Protein AF-A0A2J5NGD3-F1 (afdb_monomer)

InterPro domains:
  IPR007345 Polysaccharide pyruvyl transferase [PF04230] (1-32)

Secondary structure (DSSP, 8-state):
-HHHHTSS-EEES-HHHHHHHHHTT--EEEB-TT-HHHHHHHHHH--TTTTS-B-GGGHHHHHHHHTT---HHHHHHHHHHHHHHHHHHHHHHTT-

Organism: NCBI:txid1134687

Foldseek 3Di:
DVVLLPDLEEEEQDLVSQVVNLLNLHHYAHEDPPSCVNLVVCCVQHDPPRNDHDYPVCVVVVVVVSPPDDSPRSVVSNVVVVVVVVVVVVVVVVVD

Nearest PDB structures (foldseek):
  7vyy-assembly1_B  TM=5.674E-01  e=3.317E+00  Streptomyces kasugaensis
  6x1l-assembly1_A-2  TM=7.037E-01  e=7.585E+00  Klebsiella pneumoniae subsp. pneumoniae NTUH-K2044
  4cql-assembly4_J  TM=2.687E-01  e=8.614E+00  Homo sapiens

Radius of gyration: 14.58 Å; Cα contacts (8 Å, |Δi|>4): 113; chains: 1; bounding box: 32×24×44 Å

pLDDT: mean 94.28, std 3.34, range [75.19, 98.19]

Solvent-accessible surface area (backbone atoms only — not comparable to full-atom values): 5462 Å² total; per-residue (Å²): 117,71,67,57,70,71,42,82,59,46,79,43,80,48,58,68,57,45,54,53,20,39,71,64,34,27,51,38,40,37,42,49,71,87,45,54,76,45,45,55,46,26,59,71,64,55,53,88,75,38,37,50,55,42,53,83,83,47,48,66,62,52,53,64,59,54,76,78,57,79,45,64,66,42,43,50,40,38,52,51,52,51,50,54,50,52,54,52,50,52,54,53,60,74,73,109

Mean predicted aligned error: 3.17 Å

Structure (mmCIF, N/CA/C/O backbone):
data_AF-A0A2J5NGD3-F1
#
_entry.id   AF-A0A2J5NGD3-F1
#
loop_
_atom_site.group_PDB
_atom_site.id
_atom_site.type_symbol
_atom_site.label_atom_id
_atom_site.label_alt_id
_atom_site.label_comp_id
_atom_site.label_asym_id
_atom_site.label_entity_id
_atom_site.label_seq_id
_atom_site.pdbx_PDB_ins_code
_atom_site.Cartn_x
_atom_site.Cartn_y
_atom_site.Cartn_z
_atom_site.occupancy
_atom_site.B_iso_or_equiv
_atom_site.auth_seq_id
_atom_site.auth_comp_id
_atom_site.auth_asym_id
_atom_site.auth_atom_id
_atom_site.pdbx_PDB_model_num
ATOM 1 N N . MET A 1 1 ? -12.617 7.531 -3.769 1.00 75.19 1 MET A N 1
ATOM 2 C CA . MET A 1 1 ? -11.650 7.473 -4.889 1.00 75.19 1 MET A CA 1
ATOM 3 C C . MET A 1 1 ? -11.885 6.211 -5.720 1.00 75.19 1 MET A C 1
ATOM 5 O O . MET A 1 1 ? -11.312 5.179 -5.410 1.00 75.19 1 MET A O 1
ATOM 9 N N . TYR A 1 2 ? -12.743 6.277 -6.746 1.00 90.88 2 TYR A N 1
ATOM 10 C CA . TYR A 1 2 ? -13.110 5.111 -7.574 1.00 90.88 2 TYR A CA 1
ATOM 11 C C . TYR A 1 2 ? -11.969 4.618 -8.478 1.00 90.88 2 TYR A C 1
ATOM 13 O O . TYR A 1 2 ? -11.799 3.420 -8.665 1.00 90.88 2 TYR A O 1
ATOM 21 N N . LEU A 1 3 ? -11.164 5.538 -9.018 1.00 92.00 3 LEU A N 1
ATOM 22 C CA . LEU A 1 3 ? -10.085 5.177 -9.938 1.00 92.00 3 LEU A CA 1
ATOM 23 C C . LEU A 1 3 ? -9.033 4.280 -9.266 1.00 92.00 3 LEU A C 1
ATOM 25 O O . LEU A 1 3 ? -8.665 3.257 -9.827 1.00 92.00 3 LEU A O 1
ATOM 29 N N . LEU A 1 4 ? -8.603 4.627 -8.046 1.00 92.50 4 LEU A N 1
ATOM 30 C CA . LEU A 1 4 ? -7.623 3.822 -7.308 1.00 92.50 4 LEU A CA 1
ATOM 31 C C . LEU A 1 4 ? -8.176 2.457 -6.892 1.00 92.50 4 LEU A C 1
ATOM 33 O O . LEU A 1 4 ? -7.461 1.469 -6.988 1.00 92.50 4 LEU A O 1
ATOM 37 N N . SER A 1 5 ? -9.448 2.362 -6.496 1.00 94.25 5 SER A N 1
ATOM 38 C CA . SER A 1 5 ? -10.032 1.066 -6.116 1.00 94.25 5 SER A CA 1
ATOM 39 C C . SER A 1 5 ? -10.212 0.104 -7.296 1.00 94.25 5 SER A C 1
ATOM 41 O O . SER A 1 5 ? -10.525 -1.066 -7.091 1.00 94.25 5 SER A O 1
ATOM 43 N N . ARG A 1 6 ? -10.048 0.591 -8.533 1.00 94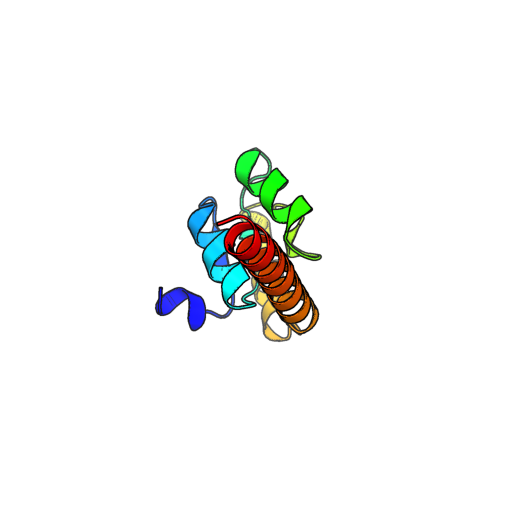.88 6 ARG A N 1
ATOM 44 C CA . ARG A 1 6 ? -10.098 -0.195 -9.774 1.00 94.88 6 ARG A CA 1
ATOM 45 C C . ARG A 1 6 ? -8.754 -0.261 -10.502 1.00 94.88 6 ARG A C 1
ATOM 47 O O . ARG A 1 6 ? -8.688 -0.851 -11.575 1.00 94.88 6 ARG A O 1
ATOM 54 N N . SER A 1 7 ? -7.706 0.353 -9.957 1.00 94.50 7 SER A N 1
ATOM 55 C CA . SER A 1 7 ? -6.362 0.292 -10.533 1.00 94.50 7 SER A CA 1
ATOM 56 C C . SER A 1 7 ? -5.652 -0.995 -10.128 1.00 94.50 7 SER A C 1
ATOM 58 O O . SER A 1 7 ? -5.907 -1.521 -9.050 1.00 94.50 7 SER A O 1
ATOM 60 N N . GLN A 1 8 ? -4.732 -1.469 -10.967 1.00 94.31 8 GLN A N 1
ATOM 61 C CA . GLN A 1 8 ? -3.865 -2.601 -10.634 1.00 94.31 8 GLN A CA 1
ATOM 62 C C . GLN A 1 8 ? -2.867 -2.247 -9.523 1.00 94.31 8 GLN A C 1
ATOM 64 O O . GLN A 1 8 ? -2.567 -3.074 -8.670 1.00 94.31 8 GLN A O 1
ATOM 69 N N . SER A 1 9 ? -2.362 -1.014 -9.532 1.00 95.50 9 SER A N 1
ATOM 70 C CA . SER A 1 9 ? -1.322 -0.549 -8.620 1.00 95.50 9 SER A CA 1
ATOM 71 C C . SER A 1 9 ? -1.222 0.977 -8.632 1.00 95.50 9 SER A C 1
ATOM 73 O O . SER A 1 9 ? -1.573 1.633 -9.617 1.00 95.50 9 SER A O 1
ATOM 75 N N . PHE A 1 10 ? -0.688 1.548 -7.556 1.00 96.38 10 PHE A N 1
ATOM 76 C CA . PHE A 1 10 ? -0.370 2.967 -7.431 1.00 96.38 10 PHE A CA 1
ATOM 77 C C . PHE A 1 10 ? 1.146 3.180 -7.365 1.00 96.38 10 PHE A C 1
ATOM 79 O O . PHE A 1 10 ? 1.831 2.503 -6.608 1.00 96.38 10 PHE A O 1
ATOM 86 N N . TYR A 1 11 ? 1.659 4.166 -8.101 1.00 95.75 11 TYR A N 1
ATOM 87 C CA . TYR A 1 11 ? 3.053 4.609 -8.036 1.00 95.75 11 TYR A CA 1
ATOM 88 C C . TYR A 1 11 ? 3.057 6.123 -7.860 1.00 95.75 11 TYR A C 1
ATOM 90 O O . TYR A 1 11 ? 2.529 6.842 -8.712 1.00 95.75 11 TYR A O 1
ATOM 98 N N . GLY A 1 12 ? 3.617 6.640 -6.768 1.00 94.19 12 GLY A N 1
ATOM 99 C CA . GLY A 1 12 ? 3.643 8.088 -6.599 1.00 94.19 12 GLY A CA 1
ATOM 100 C C . GLY A 1 12 ? 4.311 8.611 -5.339 1.00 94.19 12 GLY A C 1
ATOM 101 O O . GLY A 1 12 ? 4.764 7.874 -4.470 1.00 94.19 12 GLY A O 1
ATOM 102 N N . THR A 1 13 ? 4.328 9.938 -5.249 1.00 95.00 13 THR A N 1
ATOM 103 C CA . THR A 1 13 ? 4.901 10.730 -4.147 1.00 95.00 13 THR A CA 1
ATOM 104 C C . THR A 1 13 ? 3.825 11.327 -3.229 1.00 95.00 13 THR A C 1
ATOM 106 O O . THR A 1 13 ? 4.105 12.184 -2.389 1.00 95.00 13 THR A O 1
ATOM 109 N N . SER A 1 14 ? 2.563 10.915 -3.395 1.00 94.31 14 SER A N 1
ATOM 110 C CA . SER A 1 14 ? 1.429 11.398 -2.601 1.00 94.31 14 SER A CA 1
ATOM 111 C C . SER A 1 14 ? 1.100 10.424 -1.475 1.00 94.31 14 SER A C 1
ATOM 113 O O . SER A 1 14 ? 0.636 9.315 -1.734 1.00 94.31 14 SER A O 1
ATOM 115 N N . LEU A 1 15 ? 1.249 10.873 -0.223 1.00 94.88 15 LEU A N 1
ATOM 116 C CA . LEU A 1 15 ? 0.874 10.086 0.959 1.00 94.88 15 LEU A CA 1
ATOM 117 C C . LEU A 1 15 ? -0.608 9.689 0.927 1.00 94.88 15 LEU A C 1
ATOM 119 O O . LEU A 1 15 ? -0.954 8.556 1.236 1.00 94.88 15 LEU A O 1
ATOM 123 N N . HIS A 1 16 ? -1.490 10.602 0.512 1.00 95.00 16 HIS A N 1
ATOM 124 C CA . HIS A 1 16 ? -2.918 10.305 0.404 1.00 95.00 16 HIS A CA 1
ATOM 125 C C . HIS A 1 16 ? -3.205 9.228 -0.654 1.00 95.00 16 HIS A C 1
ATOM 127 O O . HIS A 1 16 ? -4.064 8.374 -0.441 1.00 95.00 16 HIS A O 1
ATOM 133 N N . GLY A 1 17 ? -2.464 9.241 -1.768 1.00 95.06 17 GLY A N 1
ATOM 134 C CA . GLY A 1 17 ? -2.554 8.203 -2.796 1.00 95.06 17 GLY A CA 1
ATOM 135 C C . GLY A 1 17 ? -2.146 6.832 -2.259 1.00 95.06 17 GLY A C 1
ATOM 136 O O . GLY A 1 17 ? -2.901 5.877 -2.416 1.00 95.06 17 GLY A O 1
ATOM 137 N N . VAL A 1 18 ? -1.021 6.771 -1.535 1.00 95.44 18 VAL A N 1
ATOM 138 C CA . VAL A 1 18 ? -0.539 5.557 -0.853 1.00 95.44 18 VAL A CA 1
ATOM 139 C C . VAL A 1 18 ? -1.578 5.024 0.132 1.00 95.44 18 VAL A C 1
ATOM 141 O O . VAL A 1 18 ? -1.984 3.873 0.018 1.00 95.44 18 VAL A O 1
ATOM 144 N N . ILE A 1 19 ? -2.070 5.867 1.047 1.00 95.69 19 ILE A N 1
ATOM 145 C CA . ILE A 1 19 ? -3.082 5.477 2.045 1.00 95.69 19 ILE A CA 1
ATOM 146 C C . ILE A 1 19 ? -4.347 4.953 1.366 1.00 95.69 19 ILE A C 1
ATOM 148 O O . ILE A 1 19 ? -4.928 3.960 1.801 1.00 95.69 19 ILE A O 1
ATOM 152 N N . THR A 1 20 ? -4.785 5.610 0.293 1.00 96.25 20 THR A N 1
ATOM 153 C CA . THR A 1 20 ? -6.023 5.217 -0.376 1.00 96.25 20 THR A CA 1
ATOM 154 C C . THR A 1 20 ? -5.864 3.902 -1.129 1.00 96.25 20 THR A C 1
ATOM 156 O O . THR A 1 20 ? -6.724 3.035 -0.994 1.00 96.25 20 THR A O 1
ATOM 159 N N . ALA A 1 21 ? -4.770 3.709 -1.870 1.00 96.44 21 ALA A N 1
ATOM 160 C CA . ALA A 1 21 ? -4.477 2.431 -2.517 1.00 96.44 21 ALA A CA 1
ATOM 161 C C . ALA A 1 21 ? -4.367 1.303 -1.475 1.00 96.44 21 ALA A C 1
ATOM 163 O O . ALA A 1 21 ? -5.047 0.283 -1.595 1.00 96.44 21 ALA A O 1
ATOM 164 N N . MET A 1 22 ? -3.626 1.549 -0.388 1.00 95.31 22 MET A N 1
ATOM 165 C CA . MET A 1 22 ? -3.504 0.637 0.747 1.00 95.31 22 MET A CA 1
ATOM 166 C C . MET A 1 22 ? -4.874 0.252 1.315 1.00 95.31 22 MET A C 1
ATOM 168 O O . MET A 1 22 ? -5.127 -0.931 1.479 1.00 95.31 22 MET A O 1
ATOM 172 N N . SER A 1 23 ? -5.793 1.200 1.543 1.00 95.25 23 SER A N 1
ATOM 173 C CA . SER A 1 23 ? -7.126 0.906 2.107 1.00 95.25 23 SER A CA 1
ATOM 174 C C . SER A 1 23 ? -7.989 -0.041 1.265 1.00 95.25 23 SER A C 1
ATOM 176 O O . SER A 1 23 ? -8.916 -0.652 1.793 1.00 95.25 23 SER A O 1
ATOM 178 N N . PHE A 1 24 ? -7.684 -0.171 -0.029 1.00 96.00 24 PHE A N 1
ATOM 179 C CA . PHE A 1 24 ? -8.357 -1.083 -0.952 1.00 96.00 24 PHE A CA 1
ATOM 180 C C . PHE A 1 24 ? -7.570 -2.378 -1.204 1.00 96.00 24 PHE A C 1
ATOM 182 O O . PHE A 1 24 ? -7.966 -3.161 -2.061 1.00 96.00 24 PHE A O 1
ATOM 189 N N . GLY A 1 25 ? -6.461 -2.611 -0.494 1.00 95.56 25 GLY A N 1
ATOM 190 C CA . GLY A 1 25 ? -5.586 -3.760 -0.745 1.00 9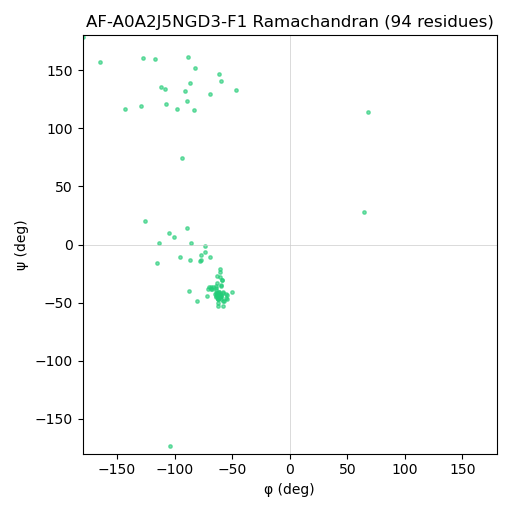5.56 25 GLY A CA 1
ATOM 191 C C . GLY A 1 25 ? -4.922 -3.710 -2.123 1.00 95.56 25 GLY A C 1
ATOM 192 O O . GLY A 1 25 ? -4.635 -4.754 -2.708 1.00 95.56 25 GLY A O 1
ATOM 193 N N . ILE A 1 26 ? -4.722 -2.503 -2.660 1.00 96.25 26 ILE A N 1
ATOM 194 C CA . ILE A 1 26 ? -4.079 -2.285 -3.954 1.00 96.25 26 ILE A CA 1
ATOM 195 C C . ILE A 1 26 ? -2.568 -2.097 -3.740 1.00 96.25 26 ILE A C 1
ATOM 197 O O . ILE A 1 26 ? -2.173 -1.305 -2.870 1.00 96.25 26 ILE A O 1
ATOM 201 N N . PRO A 1 27 ? -1.718 -2.789 -4.526 1.00 96.62 27 PRO A N 1
ATOM 202 C CA . PRO A 1 27 ? -0.279 -2.555 -4.570 1.00 96.62 27 PRO A CA 1
ATOM 203 C C . PRO A 1 27 ? 0.072 -1.071 -4.669 1.00 96.62 27 PRO A C 1
ATOM 205 O O . PRO A 1 27 ? -0.505 -0.339 -5.475 1.00 96.62 27 PRO A O 1
ATOM 208 N N . HIS A 1 28 ? 1.008 -0.606 -3.847 1.00 96.38 28 HIS A N 1
ATOM 209 C CA . HIS A 1 28 ? 1.334 0.814 -3.757 1.00 96.38 28 HIS A CA 1
ATOM 210 C C . HIS A 1 28 ? 2.828 1.032 -3.543 1.00 96.38 28 HIS A C 1
ATOM 212 O O . HIS A 1 28 ? 3.387 0.669 -2.517 1.00 96.38 28 HIS A O 1
ATOM 218 N N . PHE A 1 29 ? 3.471 1.681 -4.501 1.00 96.06 29 PHE A N 1
ATOM 219 C CA . PHE A 1 29 ? 4.886 1.999 -4.437 1.00 96.06 29 PHE A CA 1
ATOM 220 C C . PHE A 1 29 ? 5.095 3.488 -4.220 1.00 96.06 29 PHE A C 1
ATOM 222 O O . PHE A 1 29 ? 4.497 4.350 -4.877 1.00 96.06 29 PHE A O 1
ATOM 229 N N . CYS A 1 30 ? 5.986 3.772 -3.283 1.00 94.12 30 CYS A N 1
ATOM 230 C CA . CYS A 1 30 ? 6.405 5.119 -2.962 1.00 94.12 30 CYS A CA 1
ATOM 231 C C . CYS A 1 30 ? 7.583 5.464 -3.859 1.00 94.12 30 CYS A C 1
ATOM 233 O O . CYS A 1 30 ? 8.580 4.748 -3.860 1.00 94.12 30 CYS A O 1
ATOM 235 N N . LEU A 1 31 ? 7.462 6.542 -4.624 1.00 92.69 31 LEU A N 1
ATOM 236 C CA . LEU A 1 31 ? 8.573 7.023 -5.436 1.00 92.69 31 LEU A CA 1
ATOM 237 C C . LEU A 1 31 ? 9.452 7.942 -4.594 1.00 92.69 31 LEU A C 1
ATOM 239 O O . LEU A 1 31 ? 8.911 8.804 -3.897 1.00 92.69 31 LEU A O 1
ATOM 243 N N . ASN A 1 32 ? 10.771 7.808 -4.750 1.00 87.94 32 ASN A N 1
ATOM 244 C CA . ASN A 1 32 ? 11.802 8.634 -4.118 1.00 87.94 32 ASN A CA 1
ATOM 245 C C . ASN A 1 32 ? 11.904 8.444 -2.592 1.00 87.94 32 ASN A C 1
ATOM 247 O O . ASN A 1 32 ? 11.032 8.844 -1.816 1.00 87.94 32 ASN A O 1
ATOM 251 N N . GLU A 1 33 ? 13.039 7.902 -2.152 1.00 83.81 33 GLU A N 1
ATOM 252 C CA . GLU A 1 33 ? 13.329 7.626 -0.740 1.00 83.81 33 GLU A CA 1
ATOM 253 C C . GLU A 1 33 ? 13.335 8.869 0.166 1.00 83.81 33 GLU A C 1
ATOM 255 O O . GLU A 1 33 ? 13.061 8.754 1.361 1.00 83.81 33 GLU A O 1
ATOM 260 N N . LYS A 1 34 ? 13.566 10.065 -0.397 1.00 88.44 34 LYS A N 1
ATOM 261 C CA . LYS A 1 34 ? 13.715 11.333 0.343 1.00 88.44 34 LYS A CA 1
ATOM 262 C C . LYS A 1 34 ? 12.399 11.883 0.896 1.00 88.44 34 LYS A C 1
ATOM 264 O O . LYS A 1 34 ? 12.381 12.950 1.508 1.00 88.44 34 LYS A O 1
ATOM 269 N N . ILE A 1 35 ? 11.273 11.211 0.651 1.00 89.56 35 ILE A N 1
ATOM 270 C CA . ILE A 1 35 ? 9.964 11.619 1.168 1.00 89.56 35 ILE A CA 1
ATOM 271 C C . ILE A 1 35 ? 9.687 10.888 2.487 1.00 89.56 35 ILE A C 1
ATOM 273 O O . ILE A 1 35 ? 8.844 9.993 2.564 1.00 89.56 35 ILE A O 1
ATOM 277 N N . ASP A 1 36 ? 10.365 11.325 3.549 1.00 91.94 3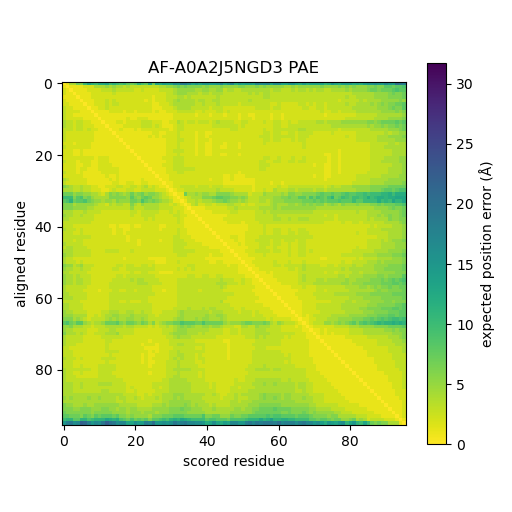6 ASP A N 1
ATOM 278 C CA . ASP A 1 36 ? 10.381 10.671 4.868 1.00 91.94 36 ASP A CA 1
ATOM 279 C C . ASP A 1 36 ? 8.995 10.333 5.417 1.00 91.94 36 ASP A C 1
ATOM 281 O O . ASP A 1 36 ? 8.776 9.249 5.957 1.00 91.94 36 ASP A O 1
ATOM 285 N N . LYS A 1 37 ? 8.024 11.241 5.253 1.00 93.25 37 LYS A N 1
ATOM 286 C CA . LYS A 1 37 ? 6.652 11.034 5.742 1.00 93.25 37 LYS A CA 1
ATOM 287 C C . LYS A 1 37 ? 5.992 9.796 5.128 1.00 93.25 37 LYS A C 1
ATOM 289 O O . LYS A 1 37 ? 5.213 9.129 5.797 1.00 93.25 37 LYS A O 1
ATOM 294 N N . ILE A 1 38 ? 6.282 9.509 3.858 1.00 93.44 38 ILE A N 1
ATOM 295 C CA . ILE A 1 38 ? 5.712 8.368 3.146 1.00 93.44 38 ILE A CA 1
ATOM 296 C C . ILE A 1 38 ? 6.477 7.113 3.531 1.00 93.44 38 ILE A C 1
ATOM 298 O O . ILE A 1 38 ? 5.853 6.141 3.942 1.00 93.44 38 ILE A O 1
ATOM 302 N N . THR A 1 39 ? 7.808 7.169 3.484 1.00 91.94 39 THR A N 1
ATOM 303 C CA . THR A 1 39 ? 8.686 6.060 3.866 1.00 91.94 39 THR A CA 1
ATOM 304 C C . THR A 1 39 ? 8.395 5.578 5.291 1.00 91.94 39 THR A C 1
ATOM 306 O O . THR A 1 39 ? 8.249 4.383 5.528 1.00 91.94 39 THR A O 1
ATOM 309 N N . SER A 1 40 ? 8.246 6.501 6.245 1.00 94.19 40 SER A N 1
ATOM 310 C CA . SER A 1 40 ? 7.879 6.195 7.633 1.00 94.19 40 SER A CA 1
ATOM 311 C C . SER A 1 40 ? 6.481 5.573 7.739 1.00 94.19 40 SER A C 1
ATOM 313 O O . SER A 1 40 ? 6.283 4.587 8.454 1.00 94.19 40 SER A O 1
ATOM 315 N N . PHE A 1 41 ? 5.516 6.102 6.979 1.00 95.25 41 PHE A N 1
ATOM 316 C CA . PHE A 1 41 ? 4.155 5.577 6.955 1.00 95.25 41 PHE A CA 1
ATOM 317 C C . PHE A 1 41 ? 4.109 4.131 6.445 1.00 95.25 41 PHE A C 1
ATOM 319 O O . PHE A 1 41 ? 3.588 3.263 7.145 1.00 95.25 41 PHE A O 1
ATOM 326 N N . VAL A 1 42 ? 4.680 3.846 5.270 1.00 94.44 42 VAL A N 1
ATOM 327 C CA . VAL A 1 42 ? 4.606 2.496 4.686 1.00 94.44 42 VAL A CA 1
ATOM 328 C C . VAL A 1 42 ? 5.374 1.469 5.502 1.00 94.44 42 VAL A C 1
ATOM 330 O O . VAL A 1 42 ? 4.860 0.376 5.699 1.00 94.44 42 VAL A O 1
ATOM 333 N N . LYS A 1 43 ? 6.520 1.833 6.091 1.00 94.62 43 LYS A N 1
ATOM 334 C CA . LYS A 1 43 ? 7.254 0.955 7.019 1.00 94.62 43 LYS A CA 1
ATOM 335 C C . LYS A 1 43 ? 6.447 0.576 8.262 1.00 94.62 43 LYS A C 1
ATOM 337 O O . LYS A 1 43 ? 6.694 -0.471 8.847 1.00 94.62 43 LYS A O 1
ATOM 342 N N . THR A 1 44 ? 5.510 1.427 8.677 1.00 95.06 44 THR A N 1
ATOM 343 C CA . THR A 1 44 ? 4.672 1.184 9.859 1.00 95.06 44 THR A CA 1
ATOM 344 C C . THR A 1 44 ? 3.417 0.381 9.520 1.00 95.06 44 THR A C 1
ATOM 346 O O . THR A 1 44 ? 3.002 -0.469 10.307 1.00 95.06 44 THR A O 1
ATOM 349 N N . TRP A 1 45 ? 2.785 0.679 8.382 1.00 95.25 45 TRP A N 1
ATOM 350 C CA . TRP A 1 45 ? 1.412 0.248 8.095 1.00 95.25 45 TRP A CA 1
ATOM 351 C C . TRP A 1 45 ? 1.265 -0.718 6.922 1.00 95.25 45 TRP A C 1
ATOM 353 O O . TRP A 1 45 ? 0.211 -1.338 6.798 1.00 95.25 45 TRP A O 1
ATOM 363 N N . SER A 1 46 ? 2.279 -0.837 6.068 1.00 95.62 46 SER A N 1
ATOM 364 C CA . SER A 1 46 ? 2.234 -1.681 4.876 1.00 95.62 46 SER A CA 1
ATOM 365 C C . SER A 1 46 ? 3.027 -2.982 5.054 1.00 95.62 46 SER A C 1
ATOM 367 O O . SER A 1 46 ? 3.490 -3.308 6.148 1.00 95.62 46 SER A O 1
ATOM 369 N N . VAL A 1 47 ? 3.144 -3.743 3.970 1.00 95.88 47 VAL A N 1
ATOM 370 C CA . VAL A 1 47 ? 3.826 -5.039 3.879 1.00 95.88 47 VAL A CA 1
ATOM 371 C C . VAL A 1 47 ? 4.839 -5.024 2.739 1.00 95.88 47 VAL A C 1
ATOM 373 O O . VAL A 1 47 ? 4.774 -4.171 1.854 1.00 95.88 47 VAL A O 1
ATOM 376 N N . ASP A 1 48 ? 5.799 -5.943 2.770 1.00 93.88 48 ASP A N 1
ATOM 377 C CA . ASP A 1 48 ? 6.759 -6.126 1.678 1.00 93.88 48 ASP 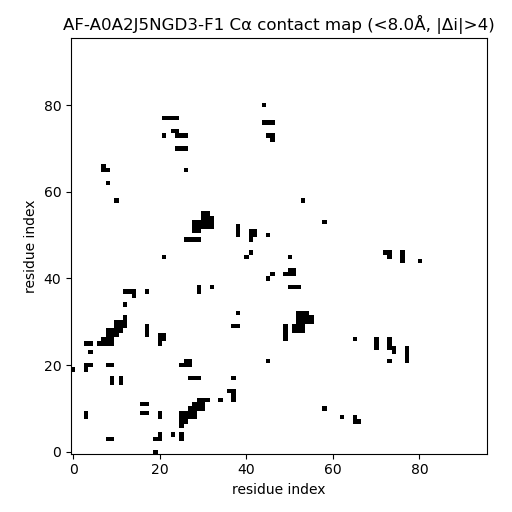A CA 1
ATOM 378 C C . ASP A 1 48 ? 6.027 -6.474 0.359 1.00 93.88 48 ASP A C 1
ATOM 380 O O . ASP A 1 48 ? 5.024 -7.191 0.406 1.00 93.88 48 ASP A O 1
ATOM 384 N N . PRO A 1 49 ? 6.450 -5.952 -0.810 1.00 93.88 49 PRO A N 1
ATOM 385 C CA . PRO A 1 49 ? 7.589 -5.052 -1.060 1.00 93.88 49 PRO A CA 1
ATOM 386 C C . PRO A 1 49 ? 7.289 -3.550 -0.880 1.00 93.88 49 PRO A C 1
ATOM 388 O O . PRO A 1 49 ? 8.161 -2.704 -1.068 1.00 93.88 49 PRO A O 1
ATOM 391 N N . PHE A 1 50 ? 6.067 -3.181 -0.498 1.00 95.56 50 PHE A N 1
ATOM 392 C CA . PHE A 1 50 ? 5.566 -1.796 -0.491 1.00 95.56 50 PHE A CA 1
ATOM 393 C C . PHE A 1 50 ? 6.134 -0.907 0.628 1.00 95.56 50 PHE A C 1
ATOM 395 O O . PHE A 1 50 ? 5.882 0.299 0.660 1.00 95.56 50 PHE A O 1
ATOM 402 N N . ILE A 1 51 ? 6.911 -1.486 1.546 1.00 95.31 51 ILE A N 1
ATOM 403 C CA . ILE A 1 51 ? 7.628 -0.766 2.609 1.00 95.31 51 ILE A CA 1
ATOM 404 C C . ILE A 1 51 ? 8.901 -0.064 2.116 1.00 95.31 51 ILE A C 1
ATOM 406 O O . ILE A 1 51 ? 9.455 0.779 2.831 1.00 95.31 51 ILE A O 1
ATOM 410 N N . THR A 1 52 ? 9.366 -0.410 0.913 1.00 93.69 52 THR A N 1
ATOM 411 C CA . THR A 1 52 ? 10.613 0.094 0.335 1.00 93.69 52 THR A CA 1
ATOM 412 C C . THR A 1 52 ? 10.299 1.080 -0.791 1.00 93.69 52 THR A C 1
ATOM 414 O O . THR A 1 52 ? 9.612 0.715 -1.748 1.00 93.69 52 THR A O 1
ATOM 417 N N . PRO A 1 53 ? 10.761 2.341 -0.699 1.00 93.38 53 PRO A N 1
ATOM 418 C CA . PRO A 1 53 ? 10.661 3.282 -1.807 1.00 93.38 53 PRO A CA 1
ATOM 419 C C . PRO A 1 53 ? 11.429 2.783 -3.032 1.00 93.38 53 PRO A C 1
ATOM 421 O O . PRO A 1 53 ? 12.478 2.159 -2.892 1.00 93.38 53 PRO A O 1
ATOM 424 N N . ILE A 1 54 ? 10.921 3.101 -4.219 1.00 95.19 54 ILE A N 1
ATOM 425 C CA . ILE A 1 54 ? 11.559 2.777 -5.497 1.00 95.1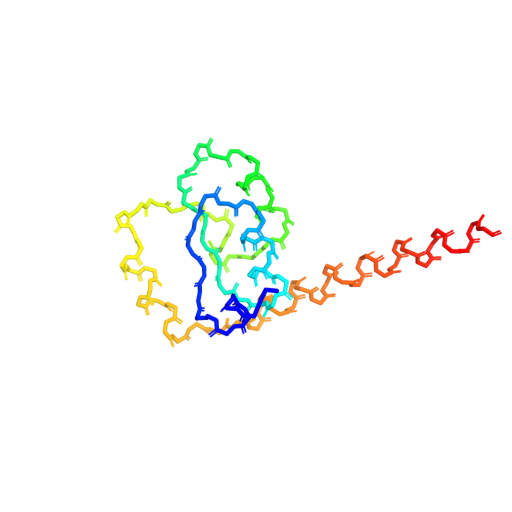9 54 ILE A CA 1
ATOM 426 C C . ILE A 1 54 ? 11.915 4.056 -6.255 1.00 95.19 54 ILE A C 1
ATOM 428 O O . ILE A 1 54 ? 11.321 5.121 -6.032 1.00 95.19 54 ILE A O 1
ATOM 432 N N . GLU A 1 55 ? 12.843 3.948 -7.198 1.00 94.75 55 GLU A N 1
ATOM 433 C CA . GLU A 1 55 ? 13.142 5.022 -8.134 1.00 94.75 55 GLU A CA 1
ATOM 434 C C . GLU A 1 55 ? 12.254 4.935 -9.379 1.00 94.75 55 GLU A C 1
ATOM 436 O O . GLU A 1 55 ? 11.647 3.911 -9.700 1.00 94.75 55 GLU A O 1
ATOM 441 N N . VAL A 1 56 ? 12.160 6.043 -10.119 1.00 92.88 56 VAL A N 1
ATOM 442 C CA . VAL A 1 56 ? 11.344 6.107 -11.347 1.00 92.88 56 VAL A CA 1
ATOM 443 C C . VAL A 1 56 ? 11.805 5.075 -12.384 1.00 92.88 56 VAL A C 1
ATOM 445 O O . VAL A 1 56 ? 10.991 4.557 -13.148 1.00 92.88 56 VAL A O 1
ATOM 448 N N . THR A 1 57 ? 13.099 4.752 -12.392 1.00 95.25 57 THR A N 1
ATOM 449 C CA . THR A 1 57 ? 13.700 3.737 -13.267 1.00 95.25 57 THR A CA 1
ATOM 450 C C . THR A 1 57 ? 13.164 2.332 -13.013 1.00 95.25 57 THR A C 1
ATOM 452 O O . THR A 1 57 ? 13.103 1.540 -13.950 1.00 95.25 57 THR A O 1
ATOM 455 N N . ASP A 1 58 ? 12.713 2.046 -11.793 1.00 95.12 58 ASP A N 1
ATOM 456 C CA . ASP A 1 58 ? 12.297 0.707 -11.368 1.00 95.12 58 ASP A CA 1
ATOM 457 C C . ASP A 1 58 ? 10.822 0.431 -11.694 1.00 95.12 58 ASP A C 1
ATOM 459 O O . ASP A 1 58 ? 10.372 -0.714 -11.663 1.00 95.12 58 ASP A O 1
ATOM 463 N N . ILE A 1 59 ? 10.049 1.473 -12.038 1.00 94.69 59 ILE A N 1
ATOM 464 C CA . ILE A 1 59 ? 8.598 1.379 -12.269 1.00 94.69 59 ILE A CA 1
ATOM 465 C C . ILE A 1 59 ? 8.272 0.304 -13.303 1.00 94.69 59 ILE A C 1
ATOM 467 O O . ILE A 1 59 ? 7.340 -0.469 -13.102 1.00 94.69 59 ILE A O 1
ATOM 471 N N . LYS A 1 60 ? 9.032 0.235 -14.401 1.00 94.88 60 LYS A N 1
ATOM 472 C CA . LYS A 1 60 ? 8.798 -0.753 -15.461 1.00 94.88 60 LYS A CA 1
ATOM 473 C C . LYS A 1 60 ? 8.843 -2.179 -14.909 1.00 94.88 60 LYS A C 1
ATOM 475 O O . LYS A 1 60 ? 7.945 -2.971 -15.190 1.00 94.88 60 LYS A O 1
ATOM 480 N N . ASP A 1 61 ? 9.872 -2.488 -14.132 1.00 94.12 61 ASP A N 1
ATOM 481 C CA . ASP A 1 61 ? 10.084 -3.832 -13.603 1.00 94.12 61 ASP A CA 1
ATOM 482 C C . ASP A 1 61 ? 9.040 -4.157 -12.531 1.00 94.12 61 ASP A C 1
ATOM 484 O O . ASP A 1 61 ? 8.484 -5.256 -12.519 1.00 94.12 61 ASP A O 1
ATOM 488 N N . MET A 1 62 ? 8.685 -3.174 -11.697 1.00 94.25 62 MET A N 1
ATOM 489 C CA . MET A 1 62 ? 7.623 -3.328 -10.702 1.00 94.25 62 MET A CA 1
ATOM 490 C C . MET A 1 62 ? 6.254 -3.559 -11.344 1.00 94.25 62 MET A C 1
ATOM 492 O O . MET A 1 62 ? 5.494 -4.384 -10.852 1.00 94.25 62 MET A O 1
ATOM 496 N N . VAL A 1 63 ? 5.925 -2.882 -12.448 1.00 94.25 63 VAL A N 1
ATOM 497 C CA . VAL A 1 63 ? 4.653 -3.101 -13.164 1.00 94.25 63 VAL A CA 1
ATOM 498 C C . VAL A 1 63 ? 4.539 -4.551 -13.632 1.00 94.25 63 VAL A C 1
ATOM 500 O O . VAL A 1 63 ? 3.509 -5.181 -13.409 1.00 94.25 63 VAL A O 1
ATOM 503 N N . ILE A 1 64 ? 5.610 -5.107 -14.205 1.00 94.06 64 ILE A N 1
ATOM 504 C CA . ILE A 1 64 ? 5.638 -6.505 -14.660 1.00 94.06 64 ILE A CA 1
ATOM 505 C C . ILE A 1 64 ? 5.454 -7.464 -13.475 1.00 94.06 64 ILE A C 1
ATOM 507 O O . ILE A 1 64 ? 4.697 -8.429 -13.566 1.00 94.06 64 ILE A O 1
ATOM 511 N N . GLN A 1 65 ? 6.105 -7.191 -12.341 1.00 91.56 65 GLN A N 1
ATOM 512 C CA . GLN A 1 65 ? 5.944 -8.003 -11.131 1.00 91.56 65 GLN A CA 1
ATOM 513 C C . GLN A 1 65 ? 4.511 -7.963 -10.580 1.00 91.56 65 GLN A C 1
ATOM 515 O O . GLN A 1 65 ? 4.033 -8.963 -10.043 1.00 91.56 65 GLN A O 1
ATOM 520 N N . MET A 1 66 ? 3.805 -6.837 -10.733 1.00 93.31 66 MET A N 1
ATOM 521 C CA . MET A 1 66 ? 2.441 -6.671 -10.224 1.00 93.31 66 MET A CA 1
ATOM 522 C C . MET A 1 66 ? 1.361 -7.366 -11.063 1.00 93.31 66 MET A C 1
ATOM 524 O O . MET A 1 66 ? 0.250 -7.550 -10.570 1.00 93.31 66 MET A O 1
ATOM 528 N N . GLU A 1 67 ? 1.653 -7.816 -12.289 1.00 90.44 67 GLU A N 1
ATOM 529 C CA . GLU A 1 67 ? 0.657 -8.485 -13.146 1.00 90.44 67 GLU A CA 1
ATOM 530 C C . GLU A 1 67 ? 0.056 -9.752 -12.527 1.00 90.44 67 GLU A C 1
ATOM 532 O O . GLU A 1 67 ? -1.095 -10.092 -12.800 1.00 90.44 67 GLU A O 1
ATOM 537 N N . LYS A 1 68 ? 0.832 -10.452 -11.695 1.00 87.56 68 LYS A N 1
ATOM 538 C CA . LYS A 1 68 ? 0.435 -11.708 -11.039 1.00 87.56 68 LYS A CA 1
ATOM 539 C C . LYS A 1 68 ? 0.600 -11.648 -9.524 1.00 87.56 68 LYS A C 1
ATOM 541 O O . LYS A 1 68 ? 0.727 -12.689 -8.884 1.00 87.56 68 LYS A O 1
ATOM 546 N N . PHE A 1 69 ? 0.655 -10.444 -8.965 1.00 92.31 69 PHE A N 1
ATOM 547 C CA . PHE A 1 69 ? 0.867 -10.272 -7.538 1.00 92.31 69 PHE A CA 1
ATOM 548 C C . PHE A 1 69 ? -0.354 -10.747 -6.745 1.00 92.31 69 PHE A C 1
ATOM 550 O O . PHE A 1 69 ? -1.486 -10.352 -7.028 1.00 92.31 69 PHE A O 1
ATOM 557 N N . ASP A 1 70 ? -0.107 -11.586 -5.742 1.00 94.06 70 ASP A N 1
ATOM 558 C CA . ASP A 1 70 ? -1.112 -11.998 -4.770 1.00 94.06 70 ASP A CA 1
ATOM 559 C C . ASP A 1 70 ? -1.216 -10.941 -3.667 1.00 94.06 70 ASP A C 1
ATOM 561 O O . ASP A 1 70 ? -0.274 -10.710 -2.911 1.00 94.06 70 ASP A O 1
ATOM 565 N N . ASN A 1 71 ? -2.373 -10.289 -3.564 1.00 94.31 71 ASN A N 1
ATOM 566 C CA . ASN A 1 71 ? -2.613 -9.234 -2.587 1.00 94.31 71 ASN A CA 1
ATOM 567 C C . ASN A 1 71 ? -3.160 -9.738 -1.240 1.00 94.31 71 ASN A C 1
ATOM 569 O O . ASN A 1 71 ? -3.611 -8.924 -0.431 1.00 94.31 71 ASN A O 1
ATOM 573 N N . THR A 1 72 ? -3.105 -11.041 -0.960 1.00 95.94 72 THR A N 1
ATOM 574 C CA . THR A 1 72 ? -3.590 -11.627 0.301 1.00 95.94 72 THR A CA 1
ATOM 575 C C . THR A 1 72 ? -2.952 -10.985 1.541 1.00 95.94 72 THR A C 1
ATOM 577 O O . THR A 1 72 ? -3.658 -10.644 2.498 1.00 95.94 72 THR A O 1
ATOM 580 N N . ASP A 1 73 ? -1.642 -10.730 1.519 1.00 95.62 73 ASP A N 1
ATOM 581 C CA . ASP A 1 73 ? -0.939 -10.093 2.643 1.00 95.62 73 ASP A CA 1
ATOM 582 C C . ASP A 1 73 ? -1.352 -8.627 2.827 1.00 95.62 73 ASP A C 1
ATOM 584 O O . ASP A 1 73 ? -1.555 -8.168 3.955 1.00 95.62 73 ASP A O 1
ATOM 588 N N . LEU A 1 74 ? -1.571 -7.902 1.725 1.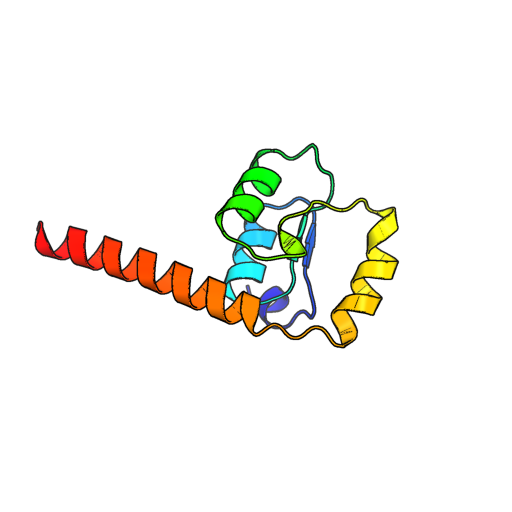00 95.19 74 LEU A N 1
ATOM 589 C CA . LEU A 1 74 ? -2.104 -6.538 1.762 1.00 95.19 74 LEU A CA 1
ATOM 590 C C . LEU A 1 74 ? -3.504 -6.505 2.375 1.00 95.19 74 LEU A C 1
ATOM 592 O O . LEU A 1 74 ? -3.779 -5.683 3.247 1.00 95.19 74 LEU A O 1
ATOM 596 N N . LEU A 1 75 ? -4.393 -7.402 1.948 1.00 96.25 75 LEU A N 1
ATOM 597 C CA . LEU A 1 75 ? -5.757 -7.488 2.475 1.00 96.25 75 LEU A CA 1
ATOM 598 C C . LEU A 1 75 ? -5.766 -7.859 3.965 1.00 96.25 75 LEU A C 1
ATOM 600 O O . LEU A 1 75 ? -6.573 -7.331 4.740 1.00 96.25 75 LEU A O 1
ATOM 604 N N . SER A 1 76 ? -4.829 -8.706 4.388 1.00 96.94 76 SER A N 1
ATOM 605 C CA . SER A 1 76 ? -4.618 -9.040 5.798 1.00 96.94 76 SER A CA 1
ATOM 606 C C . SER A 1 76 ? -4.147 -7.824 6.602 1.00 96.94 76 SER A C 1
ATOM 608 O O . SER A 1 76 ? -4.672 -7.557 7.687 1.00 96.94 76 SER A O 1
ATOM 610 N N . ALA A 1 77 ? -3.221 -7.030 6.055 1.00 95.75 77 ALA A N 1
ATOM 611 C CA . ALA A 1 77 ? -2.768 -5.784 6.670 1.00 95.75 77 ALA A CA 1
ATOM 612 C C . ALA A 1 77 ? -3.904 -4.754 6.793 1.00 95.75 77 ALA A C 1
ATOM 614 O O . ALA A 1 77 ? -4.088 -4.176 7.864 1.00 95.75 77 ALA A O 1
ATOM 615 N N . VAL A 1 78 ? -4.731 -4.593 5.753 1.00 95.81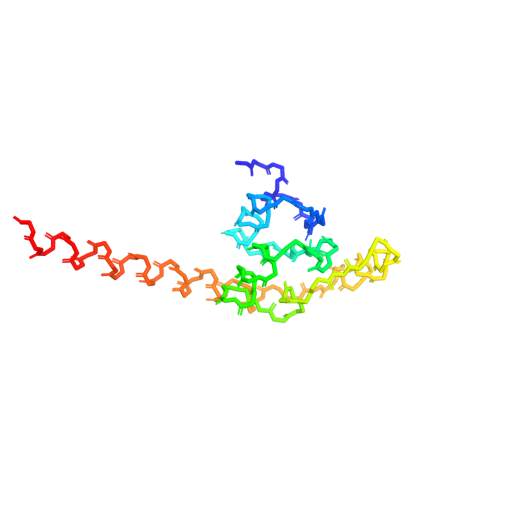 78 VAL A N 1
ATOM 616 C CA . VAL A 1 78 ? -5.930 -3.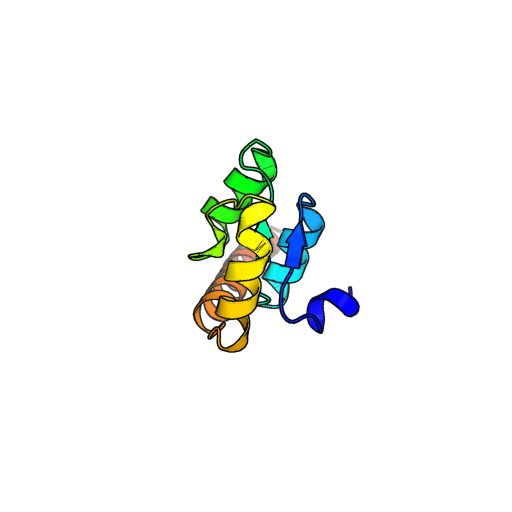734 5.788 1.00 95.81 78 VAL A CA 1
ATOM 617 C C . VAL A 1 78 ? -6.882 -4.165 6.896 1.00 95.81 78 VAL A C 1
ATOM 619 O O . VAL A 1 78 ? -7.304 -3.335 7.706 1.00 95.81 78 VAL A O 1
ATOM 622 N N . SER A 1 79 ? -7.181 -5.461 6.970 1.00 97.31 79 SER A N 1
ATOM 623 C CA . SER A 1 79 ? -8.081 -6.017 7.985 1.00 97.31 79 SER A CA 1
ATOM 624 C C . SER A 1 79 ? -7.539 -5.778 9.396 1.00 97.31 79 SER A C 1
ATOM 626 O O . SER A 1 79 ? -8.278 -5.373 10.296 1.00 97.31 79 SER A O 1
ATOM 628 N N . ARG A 1 80 ? -6.223 -5.938 9.590 1.00 96.69 80 ARG A N 1
ATOM 629 C CA . ARG A 1 80 ? -5.545 -5.617 10.852 1.00 96.69 80 ARG A CA 1
ATOM 630 C C . ARG A 1 80 ? -5.663 -4.132 11.200 1.00 96.69 80 ARG A C 1
ATOM 632 O O . ARG A 1 80 ? -5.984 -3.810 12.344 1.00 96.69 80 ARG A O 1
ATOM 639 N N . SER A 1 81 ? -5.415 -3.227 10.253 1.00 95.19 81 SER A N 1
ATOM 640 C CA . SER A 1 81 ? -5.550 -1.782 10.482 1.00 95.19 81 SER A CA 1
ATOM 641 C C . SER A 1 81 ? -6.978 -1.407 10.876 1.00 95.19 81 SER A C 1
ATOM 643 O O . SER A 1 81 ? -7.170 -0.677 11.848 1.00 95.19 81 SER A O 1
ATOM 645 N N . GLN A 1 82 ? -7.980 -1.950 10.181 1.00 96.44 82 GLN A N 1
ATOM 646 C CA . GLN A 1 82 ? -9.391 -1.748 10.513 1.00 96.44 82 GLN A CA 1
ATOM 647 C C . GLN A 1 82 ? -9.715 -2.253 11.922 1.00 96.44 82 GLN A C 1
ATOM 649 O O . GLN A 1 82 ? -10.337 -1.527 12.693 1.00 96.44 82 GLN A O 1
ATOM 654 N N . ALA A 1 83 ? -9.227 -3.438 12.303 1.00 98.00 83 ALA A N 1
ATOM 655 C CA . ALA A 1 83 ? -9.437 -3.989 13.640 1.00 98.00 83 ALA A CA 1
ATOM 656 C C . ALA A 1 83 ? 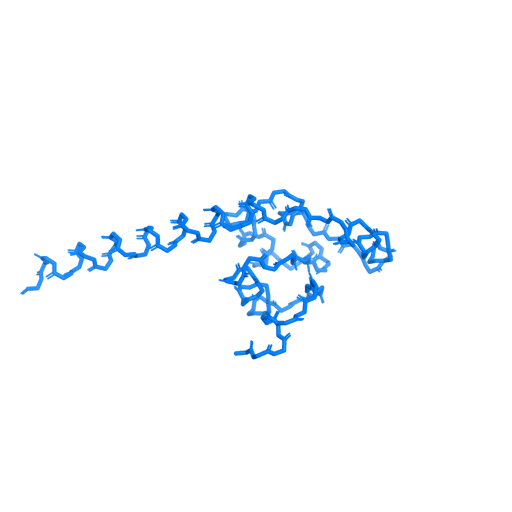-8.845 -3.101 14.749 1.00 98.00 83 ALA A C 1
ATOM 658 O O . ALA A 1 83 ? -9.503 -2.866 15.763 1.00 98.00 83 ALA A O 1
ATOM 659 N N . ILE A 1 84 ? -7.635 -2.561 14.552 1.00 97.12 84 ILE A N 1
ATOM 660 C CA . ILE A 1 84 ? -7.004 -1.623 15.498 1.00 97.12 84 ILE A CA 1
ATOM 661 C C . ILE A 1 84 ? -7.851 -0.352 15.643 1.00 97.12 84 ILE A C 1
ATOM 663 O O . ILE A 1 84 ? -8.097 0.100 16.763 1.00 97.12 84 ILE A O 1
ATOM 667 N N . ILE A 1 85 ? -8.324 0.206 14.524 1.00 95.69 85 ILE A N 1
ATOM 668 C CA . ILE A 1 85 ? -9.174 1.403 14.518 1.00 95.69 85 ILE A CA 1
ATOM 669 C C . ILE A 1 85 ? -10.485 1.121 15.255 1.00 95.69 85 ILE A C 1
ATOM 671 O O . ILE A 1 85 ? -10.838 1.860 16.171 1.00 95.69 85 ILE A O 1
ATOM 675 N N . SER A 1 86 ? -11.178 0.029 14.927 1.00 97.69 86 SER A N 1
ATOM 676 C CA . SER A 1 86 ? -12.424 -0.361 15.592 1.00 97.69 86 SER A CA 1
ATOM 677 C C . SER A 1 86 ? -12.231 -0.586 17.091 1.00 97.69 86 SER A C 1
ATOM 679 O O . SER A 1 86 ? -13.030 -0.100 17.888 1.00 97.69 86 SER A O 1
ATOM 681 N N . ALA A 1 87 ? -11.151 -1.255 17.501 1.00 98.19 87 ALA A N 1
ATOM 682 C CA . ALA A 1 87 ? -10.832 -1.449 18.914 1.00 98.19 87 ALA A CA 1
ATOM 683 C C . ALA A 1 87 ? -10.592 -0.113 19.638 1.00 98.19 87 ALA A C 1
ATOM 685 O O . ALA A 1 87 ? -11.076 0.086 20.754 1.00 98.19 87 ALA A O 1
ATOM 686 N N . SER A 1 88 ? -9.884 0.822 18.997 1.00 97.50 88 SER A N 1
ATOM 687 C CA . SER A 1 88 ? -9.651 2.163 19.536 1.00 97.50 88 SER A CA 1
ATOM 688 C C . SER A 1 88 ? -10.953 2.956 19.682 1.00 97.50 88 SER A C 1
ATOM 690 O O . SER A 1 88 ? -11.195 3.527 20.745 1.00 97.50 88 SER A O 1
ATOM 692 N N . LEU A 1 89 ? -11.818 2.936 18.665 1.00 97.38 89 LEU A N 1
ATOM 693 C CA . LEU A 1 89 ? -13.115 3.615 18.692 1.00 97.38 89 LEU A CA 1
ATOM 694 C C . LEU A 1 89 ? -14.042 3.038 19.767 1.00 97.38 89 LEU A C 1
ATOM 696 O O . LEU A 1 89 ? -14.639 3.800 20.522 1.00 97.38 89 LEU A O 1
ATOM 700 N N . ASN A 1 90 ? -14.100 1.711 19.905 1.00 97.69 90 ASN A N 1
ATOM 701 C CA . ASN A 1 90 ? -14.884 1.055 20.954 1.00 97.69 90 ASN A CA 1
ATOM 702 C C . ASN A 1 90 ? -14.398 1.451 22.353 1.00 97.69 90 ASN A C 1
ATOM 704 O O . ASN A 1 90 ? -15.206 1.713 23.241 1.00 97.69 90 ASN A O 1
ATOM 708 N N . LYS A 1 91 ? -13.077 1.546 22.554 1.00 97.50 91 LYS A N 1
ATOM 709 C CA . LYS A 1 91 ? -12.510 2.006 23.825 1.00 97.50 91 LYS A CA 1
ATOM 710 C C . LYS A 1 91 ? -12.944 3.436 24.151 1.00 97.50 91 LYS A C 1
ATOM 712 O O . LYS A 1 91 ? -13.322 3.686 25.287 1.00 97.50 91 LYS A O 1
ATOM 717 N N . ILE A 1 92 ? -12.905 4.345 23.174 1.00 97.06 92 ILE A N 1
ATOM 718 C CA . ILE A 1 92 ? -13.355 5.735 23.352 1.00 97.06 92 ILE A CA 1
ATOM 719 C C . ILE A 1 92 ? -14.853 5.773 23.661 1.00 97.06 92 ILE A C 1
ATOM 721 O O . ILE A 1 92 ? -15.263 6.464 24.586 1.00 97.06 92 ILE A O 1
ATOM 725 N N . SER A 1 93 ? -15.659 4.994 22.936 1.00 96.69 93 SER A N 1
ATOM 726 C CA . SER A 1 93 ? -17.104 4.915 23.163 1.00 96.69 93 SER A CA 1
ATOM 727 C C . SER A 1 93 ? -17.456 4.432 24.568 1.00 96.69 93 SER A C 1
ATOM 729 O O . SER A 1 93 ? -18.440 4.898 25.118 1.00 96.69 93 SER A O 1
ATOM 731 N N . ASN A 1 94 ? -16.670 3.523 25.152 1.00 96.25 94 ASN A N 1
ATOM 732 C CA . ASN A 1 94 ? -16.886 3.029 26.517 1.00 96.25 94 ASN A CA 1
ATOM 733 C C . ASN A 1 94 ? -16.434 4.019 27.608 1.00 96.25 94 ASN A C 1
ATOM 735 O O . ASN A 1 94 ? -16.642 3.752 28.789 1.00 96.25 94 ASN A O 1
ATOM 739 N N . MET A 1 95 ? -15.748 5.107 27.240 1.00 94.31 95 MET A N 1
ATOM 740 C CA . MET A 1 95 ? -15.319 6.165 28.165 1.00 94.31 95 MET A CA 1
ATOM 741 C C . MET A 1 95 ? -16.299 7.347 28.224 1.00 94.31 95 MET A C 1
ATOM 743 O O . MET A 1 95 ? -16.118 8.217 29.076 1.00 94.31 95 MET A O 1
ATOM 747 N N . LEU A 1 96 ? -17.271 7.399 27.308 1.00 80.88 96 LEU A N 1
ATOM 748 C CA . LEU A 1 96 ? -18.334 8.407 27.235 1.00 80.88 96 LEU A CA 1
ATOM 749 C C . LEU A 1 96 ? -19.595 7.899 27.940 1.00 80.88 96 LEU A C 1
ATOM 751 O O . LEU A 1 96 ? -20.270 8.744 28.567 1.00 80.88 96 LEU A O 1
#

Sequence (96 aa):
MYLLSRSQSFYGTSLHGVITAMSFGIPHFCLNEKIDKITSFVKTWSVDPFITPIEVTDIKDMVIQMEKFDNTDLLSAVSRSQAIISASLNKISNML